Protein AF-G5S310-F1 (afdb_monomer_lite)

Secondary structure (DSSP, 8-state):
-GGGGSS--HHHHTTHHHH--GGGTT--PPPP-TTGGGSPSBSTT--B--HHHHHHHHIIIII-----HHHHHHHHH-GGGT-

pLDDT: mean 91.96, std 8.46, range [56.16, 98.25]

Foldseek 3Di:
DVVVVPDDDPLQQAPCVPVVDPVCGRPHDDDDLAQVQPDADDDSVRPRGHPLSVVQCCCCPVVNDGDPPVVSVVVCPDVRNRD

InterPro domains:
  IPR036909 Cytochrome c-like domain superfamily [G3DSA:1.10.760.10] (3-77)
  IPR036909 Cytochrome c-like domain superfamily [SSF46626] (4-74)
  IPR051395 Cytochrome c-dependent Peroxidase and MauG [PTHR30600] (11-74)

Radius of gyration: 14.14 Å; chains: 1; bounding box: 33×22×37 Å

Organism: NCBI:txid913084

Structure (mmCIF, N/CA/C/O backbone):
data_AF-G5S310-F1
#
_entry.id   AF-G5S310-F1
#
loop_
_atom_site.group_PDB
_atom_site.id
_atom_site.type_symbol
_atom_site.label_atom_id
_atom_site.label_alt_id
_atom_site.label_comp_id
_atom_site.label_asym_id
_atom_site.label_entity_id
_atom_site.label_seq_id
_atom_site.pdbx_PDB_ins_code
_atom_site.Cartn_x
_atom_site.Cartn_y
_atom_site.Cartn_z
_atom_site.occupancy
_atom_site.B_iso_or_equiv
_atom_site.auth_seq_id
_atom_site.auth_comp_id
_atom_site.auth_asym_id
_atom_site.auth_atom_id
_atom_site.pdbx_PDB_model_num
ATOM 1 N N . TYR A 1 1 ? -6.899 -0.825 -10.364 1.00 65.56 1 TYR A N 1
ATOM 2 C CA . TYR A 1 1 ? -5.932 -0.048 -9.573 1.00 65.56 1 TYR A CA 1
ATOM 3 C C . TYR A 1 1 ? -5.214 0.988 -10.432 1.00 65.56 1 TYR A C 1
ATOM 5 O O . TYR A 1 1 ? -5.635 2.128 -10.405 1.00 65.56 1 TYR A O 1
ATOM 13 N N . LEU A 1 2 ? -4.233 0.619 -11.267 1.00 71.25 2 LEU A N 1
ATOM 14 C CA . LEU A 1 2 ? -3.345 1.583 -11.952 1.00 71.25 2 LEU A CA 1
ATOM 15 C C . LEU A 1 2 ? -4.055 2.635 -12.817 1.00 71.25 2 LEU A C 1
ATOM 17 O O . LEU A 1 2 ? -3.677 3.796 -12.791 1.00 71.25 2 LEU A O 1
ATOM 21 N N . LYS A 1 3 ? -5.137 2.254 -13.507 1.00 72.25 3 LYS A N 1
ATOM 22 C CA . LYS A 1 3 ? -5.938 3.189 -14.316 1.00 72.25 3 LYS A CA 1
ATOM 23 C C . LYS A 1 3 ? -6.614 4.304 -13.499 1.00 72.25 3 LYS A C 1
ATOM 25 O O . LYS A 1 3 ? -7.043 5.286 -14.085 1.00 72.25 3 LYS A O 1
ATOM 30 N N . LEU A 1 4 ? -6.738 4.145 -12.178 1.00 75.69 4 LEU A N 1
ATOM 31 C CA . LEU A 1 4 ? -7.317 5.164 -11.295 1.00 75.69 4 LEU A CA 1
ATO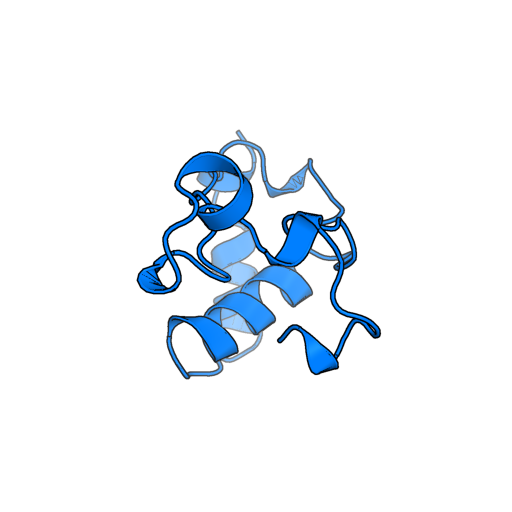M 32 C C . LEU A 1 4 ? -6.341 6.310 -10.999 1.00 75.69 4 LEU A C 1
ATOM 34 O O . LEU A 1 4 ? -6.788 7.382 -10.614 1.00 75.69 4 LEU A O 1
ATOM 38 N N . PHE A 1 5 ? -5.036 6.094 -11.188 1.00 81.12 5 PHE A N 1
ATOM 39 C CA . PHE A 1 5 ? -3.976 7.046 -10.830 1.00 81.12 5 PHE A CA 1
ATOM 40 C C . PHE A 1 5 ? -3.299 7.663 -12.067 1.00 81.12 5 PHE A C 1
ATOM 42 O O . PHE A 1 5 ? -2.156 8.121 -12.009 1.00 81.12 5 PHE A O 1
ATOM 49 N N . GLY A 1 6 ? -4.008 7.672 -13.201 1.00 86.50 6 GLY A N 1
ATOM 50 C CA . GLY A 1 6 ? -3.547 8.265 -14.453 1.00 86.50 6 GLY A CA 1
ATOM 51 C C . GLY A 1 6 ? -2.585 7.372 -15.237 1.00 86.50 6 GLY A C 1
ATOM 52 O O . GLY A 1 6 ? -2.814 6.170 -15.399 1.00 86.50 6 GLY A O 1
ATOM 53 N N . GLU A 1 7 ? -1.537 7.986 -15.783 1.00 90.00 7 GLU A N 1
ATOM 54 C CA . GLU A 1 7 ? -0.562 7.306 -16.634 1.00 90.00 7 GLU A CA 1
ATOM 55 C C . GLU A 1 7 ? 0.282 6.292 -15.851 1.00 90.00 7 GLU A C 1
ATOM 57 O O . GLU A 1 7 ? 0.620 6.491 -14.681 1.00 90.00 7 GLU A O 1
ATOM 62 N N . ILE A 1 8 ? 0.632 5.188 -16.519 1.00 89.94 8 ILE A N 1
ATOM 63 C CA . ILE A 1 8 ? 1.531 4.167 -15.972 1.00 89.94 8 ILE A CA 1
ATOM 64 C C . ILE A 1 8 ? 2.955 4.716 -15.999 1.00 89.94 8 ILE A C 1
ATOM 66 O O . ILE A 1 8 ? 3.483 5.064 -17.052 1.00 89.94 8 ILE A O 1
ATOM 70 N N . THR A 1 9 ? 3.595 4.718 -14.839 1.00 91.31 9 THR A N 1
ATOM 71 C CA . THR A 1 9 ? 4.963 5.198 -14.639 1.00 91.31 9 THR A CA 1
ATOM 72 C C . THR A 1 9 ? 5.948 4.041 -14.487 1.00 91.31 9 THR A C 1
ATOM 74 O O . THR A 1 9 ? 5.568 2.879 -14.323 1.00 91.31 9 THR A O 1
ATOM 77 N N . ALA A 1 10 ? 7.246 4.351 -14.460 1.00 92.06 10 ALA A N 1
ATOM 78 C CA . ALA A 1 10 ? 8.278 3.365 -14.145 1.00 92.06 10 ALA A CA 1
ATOM 79 C C . ALA A 1 10 ? 8.084 2.719 -12.758 1.00 92.06 10 ALA A C 1
ATOM 81 O O . ALA A 1 10 ? 8.400 1.539 -12.594 1.00 92.06 10 ALA A O 1
ATOM 82 N N . ALA A 1 11 ? 7.525 3.443 -11.780 1.00 92.94 11 ALA A N 1
ATOM 83 C CA . ALA A 1 11 ? 7.240 2.903 -10.449 1.00 92.94 11 ALA A CA 1
ATOM 84 C C . ALA A 1 11 ? 6.212 1.758 -10.507 1.00 92.94 11 ALA A C 1
ATOM 86 O O . ALA A 1 11 ? 6.337 0.762 -9.794 1.00 92.94 11 ALA A O 1
ATOM 87 N N . ASP A 1 12 ? 5.241 1.852 -11.418 1.00 94.81 12 ASP A N 1
ATOM 88 C CA . ASP A 1 12 ? 4.191 0.849 -11.602 1.00 94.81 12 ASP A CA 1
ATOM 89 C C . ASP A 1 12 ? 4.718 -0.453 -12.211 1.00 94.81 12 ASP A C 1
ATOM 91 O O . ASP A 1 12 ? 4.180 -1.524 -11.936 1.00 94.81 12 ASP A O 1
ATOM 95 N N . ILE A 1 13 ? 5.792 -0.384 -13.003 1.00 95.69 13 ILE A N 1
ATOM 96 C CA . ILE A 1 13 ? 6.400 -1.556 -13.643 1.00 95.69 13 ILE A CA 1
ATOM 97 C C . ILE A 1 13 ? 6.943 -2.557 -12.613 1.00 95.69 13 ILE A C 1
ATOM 99 O O . ILE A 1 13 ? 6.832 -3.770 -12.827 1.00 95.69 13 ILE A O 1
ATOM 103 N N . GLY A 1 14 ? 7.468 -2.066 -11.488 1.00 95.69 14 GLY A N 1
ATOM 104 C CA . GLY A 1 14 ? 7.851 -2.890 -10.344 1.00 95.69 14 GLY A CA 1
ATOM 105 C C . GLY A 1 14 ? 9.020 -3.831 -10.62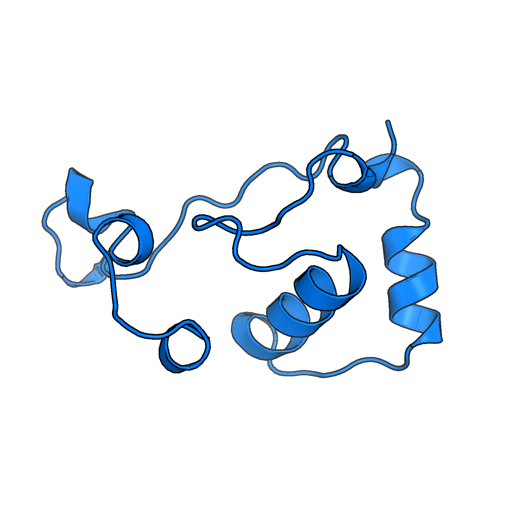8 1.00 95.69 14 GLY A C 1
ATOM 106 O O . GLY A 1 14 ? 10.039 -3.436 -11.194 1.00 95.69 14 GLY A O 1
ATOM 107 N N . ARG A 1 15 ? 8.883 -5.096 -10.223 1.00 97.50 15 ARG A N 1
ATOM 108 C CA . ARG A 1 15 ? 9.932 -6.128 -10.253 1.00 97.50 15 ARG A CA 1
ATOM 109 C C . ARG A 1 15 ? 10.569 -6.321 -11.632 1.00 97.50 15 ARG A C 1
ATOM 111 O O . ARG A 1 15 ? 11.776 -6.557 -11.701 1.00 97.50 15 ARG A O 1
ATOM 118 N N . MET A 1 16 ? 9.808 -6.147 -12.715 1.00 97.94 16 MET A N 1
ATOM 119 C CA . MET A 1 16 ? 10.333 -6.235 -14.084 1.00 97.94 16 MET A CA 1
ATOM 120 C C . MET A 1 16 ? 11.439 -5.205 -14.371 1.00 97.94 16 MET A C 1
ATOM 122 O O . MET A 1 16 ? 12.319 -5.482 -15.184 1.00 97.94 16 MET A O 1
ATOM 126 N N . ASN A 1 17 ? 11.471 -4.056 -13.680 1.00 96.88 17 ASN A N 1
ATOM 127 C CA . ASN A 1 17 ? 12.569 -3.091 -13.824 1.00 96.88 17 ASN A CA 1
ATOM 128 C C . ASN A 1 17 ? 13.933 -3.716 -13.497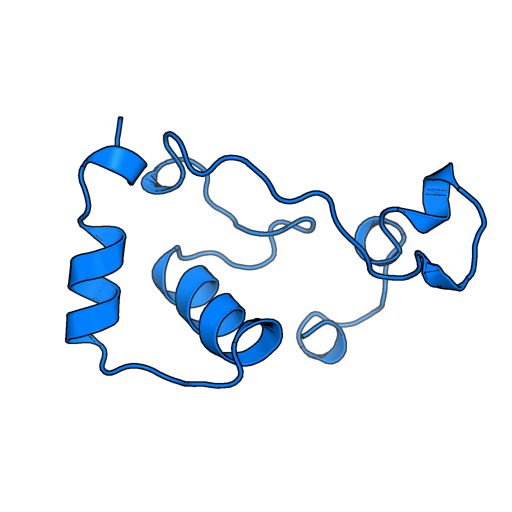 1.00 96.88 17 ASN A C 1
ATOM 130 O O . ASN A 1 17 ? 14.940 -3.307 -14.076 1.00 96.88 17 ASN A O 1
ATOM 134 N N . VAL A 1 18 ? 13.953 -4.724 -12.622 1.00 97.50 18 VAL A N 1
ATOM 135 C CA . VAL A 1 18 ? 15.154 -5.465 -12.228 1.00 97.50 18 VAL A CA 1
ATOM 136 C C . VAL A 1 18 ? 15.314 -6.729 -13.067 1.00 97.50 18 VAL A C 1
ATOM 138 O O . VAL A 1 18 ? 16.354 -6.916 -13.687 1.00 97.50 18 VAL A O 1
ATOM 141 N N . THR A 1 19 ? 14.289 -7.584 -13.117 1.00 98.19 19 THR A N 1
ATOM 142 C CA . THR A 1 19 ? 14.413 -8.931 -13.703 1.00 98.19 19 THR A CA 1
ATOM 143 C C . THR A 1 19 ? 14.341 -8.953 -15.223 1.00 98.19 19 THR A C 1
ATOM 145 O O . THR A 1 19 ? 14.799 -9.913 -15.825 1.00 98.19 19 THR A O 1
ATOM 148 N N . LYS A 1 20 ? 13.769 -7.911 -15.842 1.00 97.44 20 LYS A N 1
ATOM 149 C CA . LYS A 1 20 ? 13.469 -7.817 -17.284 1.00 97.44 20 LYS A CA 1
ATOM 150 C C . LYS A 1 20 ? 12.476 -8.866 -17.807 1.00 97.44 20 LYS A C 1
ATOM 152 O O . LYS A 1 20 ? 12.206 -8.913 -19.001 1.00 97.44 20 LYS A O 1
ATOM 157 N N . GLU A 1 21 ? 11.866 -9.641 -16.915 1.00 98.25 21 GLU A N 1
ATOM 158 C CA . GLU A 1 21 ? 10.913 -10.696 -17.248 1.00 98.25 21 GLU A CA 1
ATOM 159 C C . GLU A 1 21 ? 9.476 -10.163 -17.309 1.00 98.25 21 GLU A C 1
ATOM 161 O O . GLU A 1 21 ? 8.974 -9.586 -16.342 1.00 98.25 21 GLU A O 1
ATOM 166 N N . VAL A 1 22 ? 8.755 -10.425 -18.405 1.00 97.25 22 VAL A N 1
ATOM 167 C CA . VAL A 1 22 ? 7.371 -9.933 -18.592 1.00 97.25 22 VAL A CA 1
ATOM 168 C C . VAL A 1 22 ? 6.424 -10.443 -17.498 1.00 97.25 22 VAL A C 1
ATOM 170 O O . VAL A 1 22 ? 5.529 -9.716 -17.067 1.00 97.25 22 VAL A O 1
ATOM 173 N N . ARG A 1 23 ? 6.650 -11.659 -16.980 1.00 97.12 23 ARG A N 1
ATOM 174 C CA . ARG A 1 23 ? 5.860 -12.247 -15.876 1.00 97.12 23 ARG A CA 1
ATOM 175 C C . ARG A 1 23 ? 5.950 -11.471 -14.554 1.00 97.12 23 ARG A C 1
ATOM 177 O O . ARG A 1 23 ? 5.116 -11.670 -13.666 1.00 97.12 23 ARG A O 1
ATOM 184 N N . ASP A 1 24 ? 6.962 -10.617 -14.416 1.00 97.62 24 ASP A N 1
ATOM 185 C CA . ASP A 1 24 ? 7.199 -9.791 -13.234 1.00 97.62 24 ASP A CA 1
ATOM 186 C C . ASP A 1 24 ? 6.626 -8.372 -13.375 1.00 97.62 24 ASP A C 1
ATOM 188 O O . ASP A 1 24 ? 6.728 -7.570 -12.442 1.00 97.62 24 ASP A O 1
ATOM 192 N N . LYS A 1 25 ? 6.005 -8.046 -14.517 1.00 95.81 25 LYS A N 1
ATOM 193 C CA . LYS A 1 25 ? 5.381 -6.741 -14.744 1.00 95.81 25 LYS A CA 1
ATOM 194 C C . LYS A 1 25 ? 4.277 -6.499 -13.712 1.00 95.81 25 LYS A C 1
ATOM 196 O O . LYS A 1 25 ? 3.439 -7.366 -13.476 1.00 95.81 25 LYS A O 1
ATOM 201 N N . LEU A 1 26 ? 4.275 -5.306 -13.116 1.00 93.94 26 LEU A N 1
ATOM 202 C CA . LEU A 1 26 ? 3.328 -4.860 -12.081 1.00 93.94 26 LEU A CA 1
ATOM 203 C C . LEU A 1 26 ? 3.418 -5.610 -10.741 1.00 93.94 26 LEU A C 1
ATOM 205 O O . LEU A 1 26 ? 2.619 -5.347 -9.842 1.00 93.94 26 LEU A O 1
ATOM 209 N N . ARG A 1 27 ? 4.387 -6.517 -10.559 1.00 95.31 27 ARG A N 1
ATOM 210 C CA . ARG A 1 27 ? 4.637 -7.135 -9.252 1.00 95.31 27 ARG A CA 1
ATOM 211 C C . ARG A 1 27 ? 5.465 -6.193 -8.391 1.00 95.31 27 ARG A C 1
ATOM 213 O O . ARG A 1 27 ? 6.558 -5.794 -8.784 1.00 95.31 27 ARG A O 1
ATOM 220 N N . GLN A 1 28 ? 4.971 -5.895 -7.198 1.00 95.94 28 GLN A N 1
ATOM 221 C CA . GLN A 1 28 ? 5.659 -5.065 -6.212 1.00 95.94 28 GLN A CA 1
ATOM 222 C C . GLN A 1 28 ? 6.133 -5.917 -5.033 1.00 95.94 28 GLN A C 1
ATOM 224 O O . GLN A 1 28 ? 5.594 -6.994 -4.765 1.00 95.94 28 GLN A O 1
ATOM 229 N N . LYS A 1 29 ? 7.161 -5.446 -4.323 1.00 95.94 29 LYS A N 1
ATOM 230 C CA . LYS A 1 29 ? 7.571 -6.054 -3.054 1.00 95.94 29 LYS A CA 1
ATOM 231 C C . LYS A 1 29 ? 6.509 -5.748 -1.997 1.00 95.94 29 LYS A C 1
ATOM 233 O O . LYS A 1 29 ? 6.109 -4.598 -1.860 1.00 95.94 29 LYS A O 1
ATOM 238 N N . VAL A 1 30 ? 6.100 -6.757 -1.228 1.00 95.81 30 VAL A N 1
ATOM 239 C CA . VAL A 1 30 ? 5.218 -6.554 -0.071 1.00 95.81 30 VAL A CA 1
ATOM 240 C C . VAL A 1 30 ? 6.007 -5.822 1.027 1.00 95.81 30 VAL A C 1
ATOM 242 O O . VAL A 1 30 ? 7.042 -6.343 1.460 1.00 95.81 30 VAL A O 1
ATOM 245 N N . PRO A 1 31 ? 5.589 -4.614 1.449 1.00 94.69 31 PRO A N 1
ATOM 246 C CA . PRO A 1 31 ? 6.241 -3.898 2.539 1.00 94.69 31 PRO A CA 1
ATOM 247 C C . PRO A 1 31 ? 5.862 -4.510 3.895 1.00 94.69 31 PRO A C 1
ATOM 249 O O . PRO A 1 31 ? 4.800 -5.112 4.047 1.00 94.69 31 PRO A O 1
ATOM 252 N N . GLY A 1 32 ? 6.722 -4.332 4.899 1.00 94.31 32 GLY A N 1
ATOM 253 C CA . GLY A 1 32 ? 6.308 -4.536 6.288 1.00 94.31 32 GLY A CA 1
ATOM 254 C C . GLY A 1 32 ? 5.320 -3.446 6.716 1.00 94.31 32 GLY A C 1
ATOM 255 O O . GLY A 1 32 ? 5.377 -2.337 6.194 1.00 94.31 32 GLY A O 1
ATOM 256 N N . LEU A 1 33 ? 4.435 -3.755 7.668 1.00 93.75 33 LEU A N 1
ATOM 257 C CA . LEU A 1 33 ? 3.379 -2.836 8.131 1.00 93.75 33 LEU A CA 1
ATOM 258 C C . LEU A 1 33 ? 3.656 -2.205 9.506 1.00 93.75 33 LEU A C 1
ATOM 260 O O . LEU A 1 33 ? 2.785 -1.557 10.081 1.00 93.75 33 LEU A O 1
ATOM 264 N N . ARG A 1 34 ? 4.865 -2.384 10.046 1.00 92.31 34 ARG A N 1
ATOM 265 C CA . ARG A 1 34 ? 5.270 -1.721 11.289 1.00 92.31 34 ARG A CA 1
ATOM 266 C C . ARG A 1 34 ? 5.225 -0.202 11.091 1.00 92.31 34 ARG A C 1
ATOM 268 O O . ARG A 1 34 ? 5.739 0.277 10.082 1.00 92.31 34 ARG A O 1
ATOM 275 N N . ASN A 1 35 ? 4.637 0.530 12.036 1.00 91.81 35 ASN A N 1
ATOM 276 C CA . ASN A 1 35 ? 4.421 1.981 11.961 1.00 91.81 35 ASN A CA 1
ATOM 277 C C . ASN A 1 35 ? 3.618 2.482 10.747 1.00 91.81 35 ASN A C 1
ATOM 279 O O . ASN A 1 35 ? 3.657 3.676 10.458 1.00 91.81 35 ASN A O 1
ATOM 283 N N . VAL A 1 36 ? 2.871 1.624 10.039 1.00 95.25 36 VAL A N 1
ATOM 284 C CA . VAL A 1 36 ? 2.167 2.032 8.809 1.00 95.25 36 VAL A CA 1
ATOM 285 C C . VAL A 1 36 ? 1.189 3.187 9.047 1.00 95.25 36 VAL A C 1
ATOM 287 O O . VAL A 1 36 ? 1.016 4.028 8.174 1.00 95.25 36 VAL A O 1
ATOM 290 N N . ALA A 1 37 ? 0.622 3.313 10.250 1.00 93.88 37 ALA A N 1
ATOM 291 C CA . ALA A 1 37 ? -0.245 4.440 10.605 1.00 93.88 37 ALA A CA 1
ATOM 292 C C . ALA A 1 37 ? 0.445 5.821 10.541 1.00 93.88 37 ALA A C 1
ATOM 294 O O . ALA A 1 37 ? -0.243 6.839 10.512 1.00 93.88 37 ALA A O 1
ATOM 295 N N . LEU A 1 38 ? 1.782 5.861 10.521 1.00 94.12 38 LEU A N 1
ATOM 296 C CA . LEU A 1 38 ? 2.604 7.074 10.552 1.00 94.12 38 LEU A CA 1
ATOM 297 C C . LEU A 1 38 ? 3.331 7.348 9.224 1.00 94.12 38 LEU A C 1
ATOM 299 O O . LEU A 1 38 ? 4.117 8.288 9.145 1.00 94.12 38 LEU A O 1
ATOM 303 N N . THR A 1 39 ? 3.101 6.539 8.186 1.00 95.88 39 THR A N 1
ATOM 304 C CA . THR A 1 39 ? 3.878 6.581 6.933 1.00 95.88 39 THR A CA 1
ATOM 305 C C . THR A 1 39 ? 3.022 6.907 5.716 1.00 95.88 39 THR A C 1
ATOM 307 O O . THR A 1 39 ? 3.259 6.380 4.631 1.00 95.88 39 THR A O 1
ATOM 310 N N . ALA A 1 40 ? 1.996 7.738 5.888 1.00 96.25 40 ALA A N 1
ATOM 311 C CA . ALA A 1 40 ? 1.278 8.289 4.747 1.00 96.25 40 ALA A CA 1
ATOM 312 C C . ALA A 1 40 ? 2.223 9.156 3.880 1.00 96.25 40 ALA A C 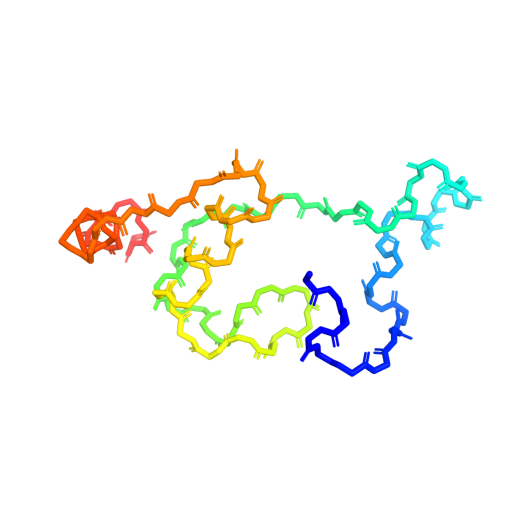1
ATOM 314 O O . ALA A 1 40 ? 3.135 9.788 4.422 1.00 96.25 40 ALA A O 1
ATOM 315 N N . PRO A 1 41 ? 1.986 9.255 2.560 1.00 96.94 41 PRO A N 1
ATOM 316 C CA . PRO A 1 41 ? 0.958 8.551 1.793 1.00 96.94 41 PRO A CA 1
ATOM 317 C C . PRO A 1 41 ? 1.368 7.117 1.393 1.00 96.94 41 PRO A C 1
ATOM 319 O O . PRO A 1 41 ? 2.533 6.736 1.446 1.00 96.94 41 PRO A O 1
ATOM 322 N N . TYR A 1 42 ? 0.390 6.309 0.988 1.00 95.94 42 TYR A N 1
ATOM 323 C CA . TYR A 1 42 ? 0.510 4.857 0.824 1.00 95.94 42 TYR A CA 1
ATOM 324 C C . TYR A 1 42 ? 0.748 4.412 -0.630 1.00 95.94 42 TYR A C 1
ATOM 326 O O . TYR A 1 42 ? 0.471 5.137 -1.588 1.00 95.94 42 TYR A O 1
ATOM 334 N N . PHE A 1 43 ? 1.196 3.156 -0.770 1.00 95.50 43 PHE A N 1
ATOM 335 C CA . PHE A 1 43 ? 1.613 2.476 -2.010 1.00 95.50 43 PHE A CA 1
ATOM 336 C C . PHE A 1 43 ? 2.897 3.017 -2.652 1.00 95.50 43 PHE A C 1
ATOM 338 O O . PHE A 1 43 ? 3.495 3.986 -2.204 1.00 95.50 43 PHE A O 1
ATOM 345 N N . HIS A 1 44 ? 3.354 2.352 -3.719 1.00 94.81 44 HIS A N 1
ATOM 346 C CA . HIS A 1 44 ? 4.652 2.599 -4.364 1.00 94.81 44 HIS A CA 1
ATOM 347 C C . HIS A 1 44 ? 4.763 3.948 -5.086 1.00 94.81 44 HIS A C 1
ATOM 349 O O . HIS A 1 44 ? 5.867 4.337 -5.454 1.00 94.81 44 HIS A O 1
ATOM 355 N N . ARG A 1 45 ? 3.641 4.646 -5.293 1.00 92.88 45 ARG A N 1
ATOM 356 C CA . ARG A 1 45 ? 3.609 6.012 -5.838 1.00 92.88 45 ARG A CA 1
ATOM 357 C C . ARG A 1 45 ? 3.322 7.086 -4.790 1.00 92.88 45 ARG A C 1
ATOM 359 O O . ARG A 1 45 ? 3.542 8.252 -5.073 1.00 92.88 45 ARG A O 1
ATOM 366 N N . GLY A 1 46 ? 2.860 6.706 -3.595 1.00 93.56 46 GLY A N 1
ATOM 367 C CA . GLY A 1 46 ? 2.426 7.678 -2.590 1.00 93.56 46 GLY A CA 1
ATOM 368 C C . GLY A 1 46 ? 1.153 8.442 -2.980 1.00 93.56 46 GLY A C 1
ATOM 369 O O . GLY A 1 46 ? 0.942 9.551 -2.509 1.00 93.56 46 GLY A O 1
ATOM 370 N N . ASP A 1 47 ? 0.300 7.869 -3.833 1.00 92.44 47 ASP A N 1
ATOM 371 C CA . ASP A 1 47 ? -0.889 8.557 -4.365 1.00 92.44 47 ASP A CA 1
ATOM 372 C C . ASP A 1 47 ? -2.151 8.348 -3.504 1.00 92.44 47 ASP A C 1
ATOM 374 O O . ASP A 1 47 ? -3.221 8.873 -3.816 1.00 92.44 47 ASP A O 1
ATOM 378 N N . VAL A 1 48 ? -2.063 7.560 -2.425 1.00 95.62 48 VAL A N 1
ATOM 379 C CA . VAL A 1 48 ? -3.202 7.276 -1.539 1.00 95.62 48 VAL A CA 1
ATOM 380 C C . VAL A 1 48 ? -2.977 7.950 -0.186 1.00 95.62 48 VAL A C 1
ATOM 382 O O . VAL A 1 48 ? -2.069 7.553 0.538 1.00 95.62 48 VAL A O 1
ATOM 385 N N . PRO A 1 49 ? -3.781 8.957 0.191 1.00 96.31 49 PRO A N 1
ATOM 386 C CA . PRO A 1 49 ? -3.472 9.803 1.343 1.00 96.31 49 PRO A CA 1
ATOM 387 C C . PRO A 1 49 ? -3.840 9.180 2.696 1.00 96.31 49 PRO A C 1
ATOM 389 O O . PRO A 1 49 ? -3.268 9.558 3.714 1.00 96.31 49 PRO A O 1
ATOM 392 N N . THR A 1 50 ? -4.790 8.239 2.739 1.00 96.69 50 THR A N 1
ATOM 393 C CA . THR A 1 50 ? -5.343 7.709 3.997 1.00 96.69 50 THR A CA 1
ATOM 394 C C . THR A 1 50 ? -5.135 6.206 4.137 1.00 96.69 50 THR A C 1
ATOM 396 O O . THR A 1 50 ? -5.181 5.463 3.155 1.00 96.69 50 THR A O 1
ATOM 399 N N . LEU A 1 51 ? -4.929 5.754 5.382 1.00 96.12 51 LEU A N 1
ATOM 400 C CA . LEU A 1 51 ? -4.751 4.331 5.682 1.00 96.12 51 LEU A CA 1
ATOM 401 C C . LEU A 1 51 ? -6.034 3.550 5.384 1.00 96.12 51 LEU A C 1
ATOM 403 O O . LEU A 1 51 ? -5.972 2.482 4.790 1.00 96.12 51 LEU A O 1
ATOM 407 N N . ASP A 1 52 ? -7.189 4.129 5.719 1.00 96.88 52 ASP A N 1
ATOM 408 C CA . ASP A 1 52 ? -8.513 3.608 5.361 1.00 96.88 52 ASP A CA 1
ATOM 409 C C . ASP A 1 52 ? -8.640 3.369 3.845 1.00 96.88 52 ASP A C 1
ATOM 411 O O . ASP A 1 52 ? -8.971 2.265 3.406 1.00 96.88 52 ASP A O 1
ATOM 415 N N . GLY A 1 53 ? -8.284 4.369 3.029 1.00 96.62 53 GLY A N 1
ATOM 416 C CA . GLY A 1 53 ? -8.298 4.244 1.574 1.00 96.62 53 GLY A CA 1
ATOM 417 C C . GLY A 1 53 ? -7.339 3.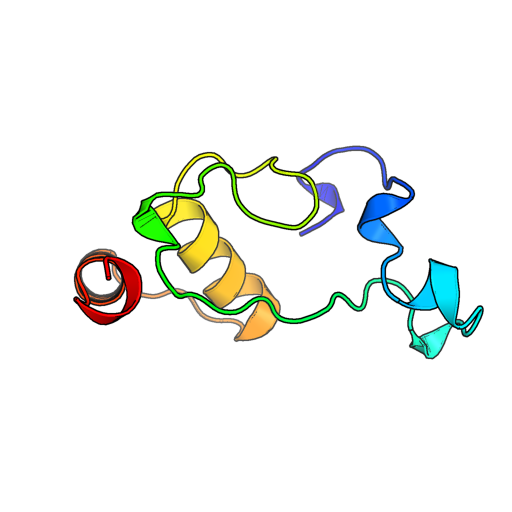161 1.082 1.00 96.62 53 GLY A C 1
ATOM 418 O O . GLY A 1 53 ? -7.680 2.388 0.185 1.00 96.62 53 GLY A O 1
ATOM 419 N N . ALA A 1 54 ? -6.160 3.050 1.699 1.00 96.31 54 ALA A N 1
ATOM 420 C CA . ALA A 1 54 ? -5.200 2.005 1.372 1.00 96.31 54 ALA A CA 1
ATOM 421 C C . ALA A 1 54 ? -5.736 0.599 1.689 1.00 96.31 54 ALA A C 1
ATOM 423 O O . ALA A 1 54 ? -5.642 -0.288 0.838 1.00 96.31 54 ALA A O 1
ATOM 424 N N . VAL A 1 55 ? -6.362 0.403 2.854 1.00 96.62 55 VAL A N 1
ATOM 425 C CA . VAL A 1 55 ? -6.979 -0.875 3.248 1.00 96.62 55 VAL A CA 1
ATOM 426 C C . VAL A 1 55 ? -8.114 -1.248 2.295 1.00 96.62 55 VAL A C 1
ATOM 428 O O . VAL A 1 55 ? -8.126 -2.367 1.783 1.00 96.62 55 VAL A O 1
ATOM 431 N N . LYS A 1 56 ? -9.009 -0.311 1.960 1.00 96.62 56 LYS A N 1
ATOM 432 C CA . LYS A 1 56 ? -10.103 -0.538 0.996 1.00 96.62 56 LYS A CA 1
ATOM 433 C C . LYS A 1 56 ? -9.590 -0.970 -0.375 1.00 96.62 56 LYS A C 1
ATOM 435 O O . LYS A 1 56 ? -10.096 -1.921 -0.968 1.00 96.62 56 LYS A O 1
ATOM 440 N N . LEU A 1 57 ? -8.547 -0.310 -0.880 1.00 95.88 57 LEU A N 1
ATOM 441 C CA . LEU A 1 57 ? -7.936 -0.679 -2.158 1.00 95.88 57 LEU A CA 1
ATOM 442 C C . LEU A 1 57 ? -7.273 -2.064 -2.089 1.00 95.88 57 LEU A C 1
ATOM 444 O O . LEU A 1 57 ? -7.395 -2.834 -3.041 1.00 95.88 57 LEU A O 1
ATOM 448 N N . MET A 1 58 ? -6.619 -2.409 -0.976 1.00 95.75 58 MET A N 1
ATOM 449 C CA . MET A 1 58 ? -6.033 -3.740 -0.778 1.00 95.75 58 MET A CA 1
ATOM 450 C C . MET A 1 58 ? -7.097 -4.841 -0.735 1.00 95.75 58 MET A C 1
ATOM 452 O O . MET A 1 58 ? -6.946 -5.846 -1.432 1.00 95.75 58 MET A O 1
ATOM 456 N N . LEU A 1 59 ? -8.188 -4.640 0.010 1.00 96.88 59 LEU A N 1
ATOM 457 C CA . LEU A 1 59 ? -9.322 -5.569 0.059 1.00 96.88 59 LEU A CA 1
ATOM 458 C C . LEU A 1 59 ? -9.887 -5.807 -1.345 1.00 96.88 59 LEU A C 1
ATOM 460 O O . LEU A 1 59 ? -9.997 -6.950 -1.792 1.00 96.88 59 LEU A O 1
ATOM 464 N N . ARG A 1 60 ? -10.124 -4.735 -2.102 1.00 95.00 60 ARG A N 1
ATOM 465 C CA . ARG A 1 60 ? -10.710 -4.842 -3.437 1.00 95.00 60 ARG A CA 1
ATOM 466 C C . ARG A 1 60 ? -9.794 -5.502 -4.462 1.00 95.00 60 ARG A C 1
ATOM 468 O O . ARG A 1 60 ? -10.255 -6.328 -5.242 1.00 95.00 60 ARG A O 1
ATOM 475 N N . TYR A 1 61 ? -8.522 -5.110 -4.522 1.00 93.56 61 TYR A N 1
ATOM 476 C CA . TYR A 1 61 ? -7.637 -5.526 -5.618 1.00 93.56 61 TYR A CA 1
ATOM 477 C C . TYR A 1 61 ? -6.836 -6.791 -5.335 1.00 93.56 61 TYR A C 1
ATOM 479 O O . TYR A 1 61 ? -6.491 -7.493 -6.284 1.00 93.56 61 TYR A O 1
ATOM 487 N N . GLN A 1 62 ? -6.554 -7.092 -4.067 1.00 94.25 62 GLN A N 1
ATOM 488 C CA . GLN A 1 62 ? -5.757 -8.262 -3.700 1.00 94.25 62 GLN A CA 1
ATOM 489 C C . GLN A 1 62 ? -6.617 -9.421 -3.200 1.00 94.25 62 GLN A C 1
ATOM 491 O O . GLN A 1 62 ? -6.254 -10.570 -3.437 1.00 94.25 62 GLN A O 1
ATOM 496 N N . VAL A 1 63 ? -7.737 -9.130 -2.527 1.00 95.19 63 VAL A N 1
ATOM 497 C CA . VAL A 1 63 ? -8.645 -10.153 -1.979 1.00 95.19 63 VAL A CA 1
ATOM 498 C C . VAL A 1 63 ? -9.898 -10.315 -2.844 1.00 95.19 63 VAL A C 1
ATOM 500 O O . VAL A 1 63 ? -10.363 -11.432 -3.035 1.00 95.19 63 VAL A O 1
ATOM 503 N N . GLY A 1 64 ? -10.416 -9.224 -3.414 1.00 96.25 64 GLY A N 1
ATOM 504 C CA . GLY A 1 64 ? -11.643 -9.234 -4.215 1.00 96.25 64 GLY A CA 1
ATOM 505 C C . GLY A 1 64 ? -12.918 -9.063 -3.388 1.00 96.25 64 GLY A C 1
ATOM 506 O O . GLY A 1 64 ? -13.973 -9.526 -3.809 1.00 96.25 64 GLY A O 1
ATOM 507 N N . THR A 1 65 ? -12.825 -8.420 -2.221 1.00 96.25 65 THR A N 1
ATOM 508 C CA . THR A 1 65 ? -13.966 -8.159 -1.331 1.00 96.25 65 THR A CA 1
ATOM 509 C C . THR A 1 65 ? -13.986 -6.708 -0.874 1.00 96.25 65 THR A C 1
ATOM 511 O O . THR A 1 65 ? -12.977 -6.009 -0.956 1.00 96.25 65 THR A O 1
ATOM 514 N N . ASP A 1 66 ? -15.124 -6.296 -0.332 1.00 95.94 66 ASP A N 1
ATOM 515 C CA . ASP A 1 66 ? -15.263 -5.108 0.500 1.00 95.94 66 ASP A CA 1
ATOM 516 C C . ASP A 1 66 ? -15.630 -5.553 1.930 1.00 95.94 66 ASP A C 1
ATOM 518 O O . ASP A 1 66 ? -16.142 -6.660 2.122 1.00 95.94 66 ASP A O 1
ATOM 522 N N . LEU A 1 67 ? -15.344 -4.720 2.931 1.00 95.38 67 LEU A N 1
ATOM 523 C CA . LEU A 1 67 ? -15.744 -4.934 4.326 1.00 95.38 67 LEU A CA 1
ATOM 524 C C . LEU A 1 67 ? -16.571 -3.737 4.823 1.00 95.38 67 LEU A C 1
ATOM 526 O O . LEU A 1 67 ? -16.384 -2.624 4.319 1.00 95.38 67 LEU A O 1
ATOM 530 N N . PRO A 1 68 ? -17.467 -3.932 5.808 1.00 97.06 68 PRO A N 1
ATOM 531 C CA . PRO A 1 68 ? -18.091 -2.835 6.540 1.00 97.06 68 PRO A CA 1
ATOM 532 C C . PRO A 1 68 ? -17.051 -1.884 7.147 1.00 97.06 68 PRO A C 1
ATOM 534 O O . PRO A 1 68 ? -15.959 -2.304 7.525 1.00 97.06 68 PRO A O 1
ATOM 537 N N . GLN A 1 69 ? -17.406 -0.603 7.292 1.00 96.38 69 GLN A N 1
ATOM 538 C CA . GLN A 1 69 ? -16.475 0.410 7.805 1.00 96.38 69 GLN A CA 1
ATOM 539 C C . GLN A 1 69 ? -15.943 0.069 9.205 1.00 96.38 69 GLN A C 1
ATOM 541 O O . GLN A 1 69 ? -14.752 0.228 9.443 1.00 96.38 69 GLN A O 1
ATOM 546 N N . ASN A 1 70 ? -16.785 -0.469 10.092 1.00 96.69 70 ASN A N 1
ATOM 547 C CA . ASN A 1 70 ? -16.369 -0.836 11.448 1.00 96.69 70 ASN A CA 1
ATOM 548 C C . ASN A 1 70 ? -15.241 -1.884 11.451 1.00 96.69 70 ASN A C 1
ATOM 550 O O . ASN A 1 70 ? -14.291 -1.750 12.213 1.00 96.69 70 ASN A O 1
ATOM 554 N N . ASP A 1 71 ? -15.291 -2.872 10.551 1.00 95.69 71 ASP A N 1
ATOM 555 C CA . ASP A 1 71 ? -14.251 -3.905 10.457 1.00 95.69 71 ASP A CA 1
ATOM 556 C C . ASP A 1 71 ? -12.918 -3.312 9.962 1.00 95.69 71 ASP A C 1
ATOM 558 O O . ASP A 1 71 ? -11.829 -3.736 10.364 1.00 95.69 71 ASP A O 1
ATOM 562 N N . ILE A 1 72 ? -12.989 -2.304 9.087 1.00 95.62 72 ILE A N 1
ATOM 563 C CA . ILE A 1 72 ? -11.816 -1.557 8.618 1.00 95.62 72 ILE A CA 1
ATOM 564 C C . ILE A 1 72 ? -11.235 -0.728 9.768 1.00 95.62 72 ILE A C 1
ATOM 566 O O . ILE A 1 72 ? -10.022 -0.762 9.980 1.00 95.62 72 ILE A O 1
ATOM 570 N N . ASP A 1 73 ? -12.089 -0.041 10.525 1.00 94.69 73 ASP A N 1
ATOM 571 C CA . ASP A 1 73 ? -11.711 0.798 11.666 1.00 94.69 73 ASP A CA 1
ATOM 572 C C . ASP A 1 73 ? -11.051 -0.023 12.789 1.00 94.69 73 ASP A C 1
ATOM 574 O O . ASP A 1 73 ? -10.030 0.385 13.358 1.00 94.69 73 ASP A O 1
ATOM 578 N N . ASP A 1 74 ? -11.565 -1.224 13.054 1.00 93.19 74 ASP A N 1
ATOM 579 C CA . ASP A 1 74 ? -10.973 -2.177 13.995 1.00 93.19 74 ASP A CA 1
ATOM 580 C C . ASP A 1 74 ? -9.595 -2.646 13.516 1.00 93.19 74 ASP A C 1
ATOM 582 O O . ASP A 1 74 ? -8.625 -2.674 14.282 1.00 93.19 74 ASP A O 1
ATOM 586 N N . THR A 1 75 ? -9.471 -2.941 12.219 1.00 90.06 75 THR A N 1
ATOM 587 C CA . THR A 1 75 ? -8.208 -3.368 11.609 1.00 90.06 75 THR A CA 1
ATOM 588 C C . THR A 1 75 ? -7.127 -2.285 11.744 1.00 90.06 75 THR A C 1
ATOM 590 O O . THR A 1 75 ? -6.020 -2.571 12.210 1.00 90.06 75 THR A O 1
ATOM 593 N N . ILE A 1 76 ? -7.432 -1.027 11.397 1.00 91.81 76 ILE A N 1
ATOM 594 C CA . ILE A 1 76 ? -6.474 0.096 11.487 1.00 91.81 76 ILE A CA 1
ATOM 595 C C . ILE A 1 76 ? -6.145 0.496 12.933 1.00 91.81 76 ILE A C 1
ATOM 597 O O . ILE A 1 76 ? -5.117 1.132 13.190 1.00 91.81 76 ILE A O 1
ATOM 601 N N . SER A 1 77 ? -7.002 0.140 13.890 1.00 89.00 77 SER A N 1
ATOM 602 C CA . SER A 1 77 ? -6.798 0.423 15.311 1.00 89.00 77 SER A CA 1
ATOM 603 C C . SER A 1 77 ? -5.830 -0.553 15.987 1.00 89.00 77 SER A C 1
ATOM 605 O O . SER A 1 77 ? -5.360 -0.264 17.089 1.00 89.00 77 SER A O 1
ATOM 607 N N . SER A 1 78 ? -5.464 -1.654 15.318 1.00 82.00 78 SER A N 1
ATOM 608 C CA . SER A 1 78 ? -4.537 -2.664 15.837 1.00 82.00 78 SER A CA 1
ATOM 609 C C . SER A 1 78 ? -3.205 -2.057 16.324 1.00 82.00 78 SER A C 1
ATOM 611 O O . SER A 1 78 ? -2.525 -1.364 15.559 1.00 82.00 78 SER A O 1
ATOM 613 N N . PRO A 1 79 ? -2.753 -2.364 17.559 1.00 74.75 79 PRO A N 1
ATOM 614 C CA . PRO A 1 79 ? -1.486 -1.861 18.102 1.00 74.75 79 PRO A CA 1
ATOM 615 C C . PRO A 1 79 ? -0.265 -2.219 17.249 1.00 74.75 79 PRO A C 1
ATOM 617 O O . PRO A 1 79 ? 0.700 -1.462 17.195 1.00 74.75 79 PRO A O 1
ATOM 620 N N . SER A 1 80 ? -0.318 -3.350 16.540 1.00 72.69 80 SER A N 1
ATOM 621 C CA . SER A 1 80 ? 0.780 -3.835 15.693 1.00 72.69 80 SER A CA 1
ATOM 622 C C . SER A 1 80 ? 1.137 -2.900 14.529 1.00 72.69 80 SER A C 1
ATOM 624 O O . SER A 1 80 ? 2.225 -3.007 13.968 1.00 72.69 80 SER A O 1
ATOM 626 N N . TRP A 1 81 ? 0.232 -1.990 14.159 1.00 74.75 81 TRP A N 1
ATOM 62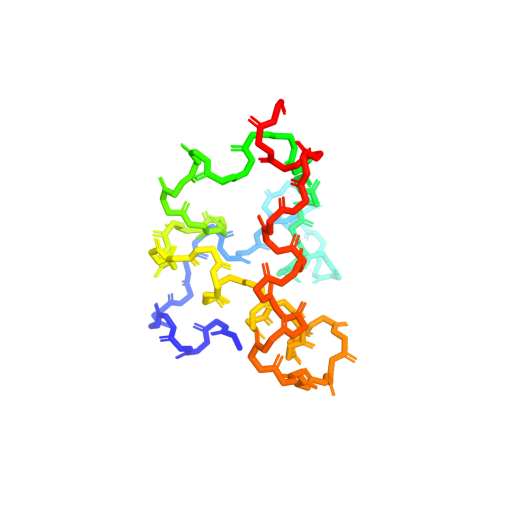7 C CA . TRP A 1 81 ? 0.400 -1.042 13.052 1.00 74.75 81 TRP A CA 1
ATOM 628 C C . TRP A 1 81 ? 0.858 0.345 13.526 1.00 74.75 81 TRP A C 1
ATOM 630 O O . TRP A 1 81 ? 1.224 1.191 12.707 1.00 74.75 81 TRP A O 1
ATOM 640 N N . LYS A 1 82 ? 0.834 0.574 14.847 1.00 66.31 82 LYS A N 1
ATOM 641 C CA . LYS A 1 82 ? 1.135 1.851 15.517 1.00 66.31 82 LYS A CA 1
ATOM 642 C C . LYS A 1 82 ? 2.462 1.839 16.295 1.00 66.31 82 LYS A C 1
ATOM 644 O O . LYS A 1 82 ? 2.845 2.888 16.802 1.00 66.31 82 LYS A O 1
ATOM 649 N N . ALA A 1 83 ? 3.109 0.678 16.419 1.00 56.16 83 ALA A N 1
ATOM 650 C CA . ALA A 1 83 ? 4.356 0.454 17.160 1.00 56.16 83 ALA A CA 1
ATOM 651 C C . ALA A 1 83 ? 5.512 0.061 16.229 1.00 56.16 83 ALA A C 1
ATOM 653 O O . ALA A 1 83 ? 5.217 -0.478 15.136 1.00 56.16 83 ALA A O 1
#

Sequence (83 aa):
YLKLFGEITAADIGRMNVTKEVRDKLRQKVPGLRNVALTAPYFHRGDVPTLDGAVKLMLRYQVGTDLPQNDIDDTISSPSWKA